Protein AF-A0AAI8VSQ0-F1 (afdb_monomer_lite)

Secondary structure (DSSP, 8-state):
-------------------------------------------------PPP--PPPHHHHHHHHHHHHHHHHHHHHHHHHHHHHHHHHHHHHHHHHHHHHHHHHHHHHHHHHHHHHHHHHHHHHHHHHHHHHHHHHHT---S------S--S--

Organism: NCBI:txid933095

Sequence (155 aa):
MASHKSSASATKTPRKNGKSCKRRRSPSSDKSSHTSRSQKSSSSKKQRIEPAPETPKPESQEIDKLGREIEDLRKILDASKQQAADAQARFEEVLQKKLDKFEEKIDHLQGKMDRLDTDIQYLGQEYRRLVENAQYHEGLEYPGGIDYRGTLSDY

Radius of gyration: 53.66 Å; chains: 1; bounding box: 133×55×146 Å

Foldseek 3Di:
DDDDDDDDDDDDDDDDDDDDDDDDDDDDDDDDDDDDDDDDDDDDPPPPPPPDPPPPDPVVVVVVVVVVVVVVVVVVVVVVVVVVVVVVVVVVVVVVVVVVVVVVVVVVVVVVVVVVVVVVVVVVVVVVVVVVVVVVVVVCPDPDPPPPPDDPPDD

Structure (mmCIF, N/CA/C/O backbone):
data_AF-A0AAI8VSQ0-F1
#
_entry.id   AF-A0AAI8VSQ0-F1
#
loop_
_atom_site.group_PDB
_atom_site.id
_atom_site.type_symbol
_atom_site.label_atom_id
_atom_site.label_alt_id
_atom_site.label_comp_id
_atom_site.label_asym_id
_atom_site.label_entity_id
_atom_site.label_seq_id
_atom_site.pdbx_PDB_ins_code
_atom_site.Cartn_x
_atom_site.Cartn_y
_atom_site.Cartn_z
_atom_site.occupancy
_atom_site.B_iso_or_equiv
_atom_site.auth_seq_id
_atom_site.auth_comp_id
_atom_site.auth_asym_id
_atom_site.auth_atom_id
_atom_site.pdbx_PDB_model_num
ATOM 1 N N . MET A 1 1 ? -25.548 -33.150 -19.370 1.00 45.34 1 MET A N 1
ATOM 2 C CA . MET A 1 1 ? -24.450 -32.551 -18.579 1.00 45.34 1 MET A CA 1
ATOM 3 C C . MET A 1 1 ? -24.111 -31.222 -19.249 1.00 45.34 1 MET A C 1
ATOM 5 O O . MET A 1 1 ? -23.561 -31.273 -20.329 1.00 45.34 1 MET A O 1
ATOM 9 N N . ALA A 1 2 ? -24.500 -30.020 -18.841 1.00 48.56 2 ALA A N 1
ATOM 10 C CA . ALA A 1 2 ? -25.305 -29.497 -17.751 1.00 48.56 2 ALA A CA 1
ATOM 11 C C . ALA A 1 2 ? -26.143 -28.329 -18.327 1.00 48.56 2 ALA A C 1
ATOM 13 O O . ALA A 1 2 ? -25.700 -27.628 -19.234 1.00 48.56 2 ALA A O 1
ATOM 14 N N . SER A 1 3 ? -27.365 -28.163 -17.827 1.00 45.47 3 SER A N 1
ATOM 15 C CA . SER A 1 3 ? -28.214 -26.988 -18.051 1.00 45.47 3 SER A CA 1
ATOM 16 C C . SER A 1 3 ? -27.967 -25.937 -16.964 1.00 45.47 3 SER A C 1
ATOM 18 O O . SER A 1 3 ? -27.401 -26.266 -15.925 1.00 45.47 3 SER A O 1
ATOM 20 N N . HIS A 1 4 ? -28.534 -24.742 -17.185 1.00 45.91 4 HIS A N 1
ATOM 21 C CA . HIS A 1 4 ? -28.728 -23.606 -16.263 1.00 45.91 4 HIS A CA 1
ATOM 22 C C . HIS A 1 4 ? -27.659 -22.516 -16.344 1.00 45.91 4 HIS A C 1
ATOM 24 O O . HIS A 1 4 ? -26.478 -22.806 -16.407 1.00 45.91 4 HIS A O 1
ATOM 30 N N . LYS A 1 5 ? -27.975 -21.229 -16.231 1.00 47.19 5 LYS A N 1
ATOM 31 C CA . LYS A 1 5 ? -29.150 -20.378 -16.495 1.00 47.19 5 LYS A CA 1
ATOM 32 C C . LYS A 1 5 ? -28.617 -18.971 -16.194 1.00 47.19 5 LYS A C 1
ATOM 34 O O . LYS A 1 5 ? -27.776 -18.783 -15.322 1.00 47.19 5 LYS A O 1
ATOM 39 N N . SER A 1 6 ? -29.129 -18.010 -16.930 1.00 46.16 6 SER A N 1
ATOM 40 C CA . SER A 1 6 ? -28.966 -16.572 -16.771 1.00 46.16 6 SER A CA 1
ATOM 41 C C . SER A 1 6 ? -29.431 -16.045 -15.400 1.00 46.16 6 SER A C 1
ATOM 43 O O . SER A 1 6 ? -30.451 -16.493 -14.881 1.00 46.16 6 SER A O 1
ATOM 45 N N . SER A 1 7 ? -28.743 -15.026 -14.870 1.00 46.66 7 SER A N 1
ATOM 46 C CA . SER A 1 7 ? -29.275 -14.065 -13.881 1.00 46.66 7 SER A CA 1
ATOM 47 C C . SER A 1 7 ? -28.376 -12.815 -13.865 1.00 46.66 7 SER A C 1
ATOM 49 O O . SER A 1 7 ? -27.208 -12.906 -13.511 1.00 46.66 7 SER A O 1
ATOM 51 N N . ALA A 1 8 ? -28.788 -11.713 -14.494 1.00 46.97 8 ALA A N 1
ATOM 52 C CA . ALA A 1 8 ? -29.630 -10.643 -13.936 1.00 46.97 8 ALA A CA 1
ATOM 53 C C . ALA A 1 8 ? -28.833 -9.651 -13.061 1.00 46.97 8 ALA A C 1
ATOM 55 O O . ALA A 1 8 ? -28.608 -9.875 -11.875 1.00 46.97 8 ALA A O 1
ATOM 56 N N . SER A 1 9 ? -28.441 -8.527 -13.671 1.00 45.44 9 SER A N 1
ATOM 57 C CA . SER A 1 9 ? -27.980 -7.325 -12.980 1.00 45.44 9 SER A CA 1
ATOM 58 C C . SER A 1 9 ? -29.185 -6.607 -12.361 1.00 45.44 9 SER A C 1
ATOM 60 O O . SER A 1 9 ? -30.120 -6.207 -13.051 1.00 45.44 9 SER A O 1
ATOM 62 N N . ALA A 1 10 ? -29.184 -6.465 -11.036 1.00 47.53 10 ALA A N 1
ATOM 63 C CA . ALA A 1 10 ? -30.216 -5.740 -10.308 1.00 47.53 10 ALA A CA 1
ATOM 64 C C . ALA A 1 10 ? -29.695 -4.356 -9.900 1.00 47.53 10 ALA A C 1
ATOM 66 O O . ALA A 1 10 ? -28.837 -4.206 -9.032 1.00 47.53 10 ALA A O 1
ATOM 67 N N . THR A 1 11 ? -30.255 -3.342 -10.550 1.00 46.59 11 THR A N 1
ATOM 68 C CA . THR A 1 11 ? -30.198 -1.922 -10.201 1.00 46.59 11 THR A CA 1
ATOM 69 C C . THR A 1 11 ? -30.728 -1.677 -8.785 1.00 46.59 11 THR A C 1
ATOM 71 O O . THR A 1 11 ? -31.841 -2.090 -8.460 1.00 46.59 11 THR A O 1
ATOM 74 N N . LYS A 1 12 ? -29.971 -0.961 -7.946 1.00 50.75 12 LYS A N 1
ATOM 75 C CA . LYS A 1 12 ? -30.371 -0.607 -6.576 1.00 50.75 12 LYS A CA 1
ATOM 76 C C . LYS A 1 12 ? -30.849 0.850 -6.530 1.00 50.75 12 LYS A C 1
ATOM 78 O O . LYS A 1 12 ? -30.048 1.776 -6.564 1.00 50.75 12 LYS A O 1
ATOM 83 N N . THR A 1 13 ? -32.164 1.050 -6.462 1.00 56.47 13 THR A N 1
ATOM 84 C CA . THR A 1 13 ? -32.817 2.346 -6.186 1.00 56.47 13 THR A CA 1
ATOM 85 C C . THR A 1 13 ? -32.928 2.615 -4.675 1.00 56.47 13 THR A C 1
ATOM 87 O O . THR A 1 13 ? -33.028 1.657 -3.903 1.00 56.47 13 THR A O 1
ATOM 90 N N . PRO A 1 14 ? -32.983 3.884 -4.220 1.00 50.53 14 PRO A N 1
ATOM 91 C CA . PRO A 1 14 ? -33.026 4.229 -2.801 1.00 50.53 14 PRO A CA 1
ATOM 92 C C . PRO A 1 14 ? -34.465 4.268 -2.262 1.00 50.53 14 PRO A C 1
ATOM 94 O O . PRO A 1 14 ? -35.385 4.722 -2.942 1.00 50.53 14 PRO A O 1
ATOM 97 N N . ARG A 1 15 ? -34.667 3.869 -1.000 1.00 46.84 15 ARG A N 1
ATOM 98 C CA . ARG A 1 15 ? -35.938 4.061 -0.283 1.00 46.84 15 ARG A CA 1
ATOM 99 C C . ARG A 1 15 ? -35.710 4.804 1.035 1.00 46.84 15 ARG A C 1
ATOM 101 O O . ARG A 1 15 ? -35.149 4.264 1.980 1.00 46.84 15 ARG A O 1
ATOM 108 N N . LYS A 1 16 ? -36.173 6.058 1.066 1.00 50.38 16 LYS A N 1
ATOM 109 C CA . LYS A 1 16 ? -36.511 6.828 2.274 1.00 50.38 16 LYS A CA 1
ATOM 110 C C . LYS A 1 16 ? -37.844 6.317 2.836 1.00 50.38 16 LYS A C 1
ATOM 112 O O . LYS A 1 16 ? -38.684 5.901 2.042 1.00 50.38 16 LYS A O 1
ATOM 117 N N . ASN A 1 17 ? -38.010 6.383 4.162 1.00 43.19 17 ASN A N 1
ATOM 118 C CA . ASN A 1 17 ? -39.241 6.574 4.967 1.00 43.19 17 ASN A CA 1
ATOM 119 C C . ASN A 1 17 ? -38.963 6.023 6.385 1.00 43.19 17 ASN A C 1
ATOM 121 O O . ASN A 1 17 ? -38.321 4.994 6.509 1.00 43.19 17 ASN A O 1
ATOM 125 N N . GLY A 1 18 ? -39.376 6.610 7.504 1.00 39.19 18 GLY A N 1
ATOM 126 C CA . GLY A 1 18 ? -40.256 7.740 7.753 1.00 39.19 18 GLY A CA 1
ATOM 127 C C . GLY A 1 18 ? -40.206 8.097 9.246 1.00 39.19 18 GLY A C 1
ATOM 128 O O . GLY A 1 18 ? -39.873 7.276 10.097 1.00 39.19 18 GLY A O 1
ATOM 129 N N . LYS A 1 19 ? -40.496 9.365 9.534 1.00 47.34 19 LYS A N 1
ATOM 130 C CA . LYS A 1 19 ? -40.550 9.983 10.864 1.00 47.34 19 LYS A CA 1
ATOM 131 C C . LYS A 1 19 ? -41.732 9.426 11.667 1.00 47.34 19 LYS A C 1
ATOM 133 O O . LYS A 1 19 ? -42.826 9.324 11.120 1.00 47.34 19 LYS A O 1
ATOM 138 N N . SER A 1 20 ? -41.556 9.192 12.968 1.00 42.66 20 SER A N 1
ATOM 139 C CA . SER A 1 20 ? -42.676 9.022 13.904 1.00 42.66 20 SER A CA 1
ATOM 140 C C . SER A 1 20 ? -42.569 10.045 15.034 1.00 42.66 20 SER A C 1
ATOM 142 O O . SER A 1 20 ? -41.778 9.903 15.961 1.00 42.66 20 SER A O 1
ATOM 144 N N . CYS A 1 21 ? -43.362 11.110 14.908 1.00 44.56 21 CYS A N 1
ATOM 145 C CA . CYS A 1 21 ? -43.658 12.077 15.960 1.00 44.56 21 CYS A CA 1
ATOM 146 C C . CYS A 1 21 ? -44.918 11.633 16.712 1.00 44.56 21 CYS A C 1
ATOM 148 O O . CYS A 1 21 ? -45.936 11.402 16.067 1.00 44.56 21 CYS A O 1
ATOM 150 N N . LYS A 1 22 ? -44.893 11.630 18.049 1.00 46.44 22 LYS A N 1
ATOM 151 C CA . LYS A 1 22 ? -46.051 11.722 18.970 1.00 46.44 22 LYS A CA 1
ATOM 152 C C . LYS A 1 22 ? -45.489 11.975 20.380 1.00 46.44 22 LYS A C 1
ATOM 154 O O . LYS A 1 22 ? -44.505 11.352 20.734 1.00 46.44 22 LYS A O 1
ATOM 159 N N . ARG A 1 23 ? -46.048 12.778 21.281 1.00 42.53 23 ARG A N 1
ATOM 160 C CA . ARG A 1 23 ? -46.952 13.938 21.256 1.00 42.53 23 ARG A CA 1
ATOM 161 C C . ARG A 1 23 ? -46.933 14.434 22.717 1.00 42.53 23 ARG A C 1
ATOM 163 O O . ARG A 1 23 ? -47.188 13.639 23.613 1.00 42.53 23 ARG A O 1
ATOM 170 N N . ARG A 1 24 ? -46.628 15.713 22.964 1.00 48.44 24 ARG A N 1
ATOM 171 C CA . ARG A 1 24 ? -46.849 16.377 24.267 1.00 48.44 24 ARG A CA 1
ATOM 172 C C . ARG A 1 24 ? -48.337 16.347 24.635 1.00 48.44 24 ARG A C 1
ATOM 174 O O . ARG A 1 24 ? -49.157 16.517 23.731 1.00 48.44 24 ARG A O 1
ATOM 181 N N . ARG A 1 25 ? -48.648 16.278 25.938 1.00 43.38 25 ARG A N 1
ATOM 182 C CA . ARG A 1 25 ? -49.748 17.013 26.605 1.00 43.38 25 ARG A CA 1
ATOM 183 C C . ARG A 1 25 ? -49.706 16.815 28.129 1.00 43.38 25 ARG A C 1
ATOM 185 O O . ARG A 1 25 ? -49.936 15.713 28.608 1.00 43.38 25 ARG A O 1
ATOM 192 N N . SER A 1 26 ? -49.460 17.904 28.852 1.00 46.41 26 SER A N 1
ATOM 193 C CA . SER A 1 26 ? -49.958 18.136 30.219 1.00 46.41 26 SER A CA 1
ATOM 194 C C . SER A 1 26 ? -51.365 18.745 30.121 1.00 46.41 26 SER A C 1
ATOM 196 O O . SER A 1 26 ? -51.656 19.391 29.107 1.00 46.41 26 SER A O 1
ATOM 198 N N . PRO A 1 27 ? -52.243 18.536 31.114 1.00 54.47 27 PRO A N 1
ATOM 199 C CA . PRO A 1 27 ? -52.843 19.689 31.816 1.00 54.47 27 PRO A CA 1
ATOM 200 C C . PRO A 1 27 ? -53.095 19.388 33.319 1.00 54.47 27 PRO A C 1
ATOM 202 O O . PRO A 1 27 ? -53.331 18.248 33.698 1.00 54.47 27 PRO A O 1
ATOM 205 N N . SER A 1 28 ? -52.727 20.293 34.228 1.00 40.38 28 SER A N 1
ATOM 206 C CA . SER A 1 28 ? -53.509 21.401 34.818 1.00 40.38 28 SER A CA 1
ATOM 207 C C . SER A 1 28 ? -54.329 21.008 36.055 1.00 40.38 28 SER A C 1
ATOM 209 O O . SER A 1 28 ? -55.094 20.053 36.064 1.00 40.38 28 SER A O 1
ATOM 211 N N . SER A 1 29 ? -54.122 21.800 37.101 1.00 50.12 29 SER A N 1
ATOM 212 C CA . SER A 1 29 ? -54.827 21.847 38.379 1.00 50.12 29 SER A CA 1
ATOM 213 C C . SER A 1 29 ? -56.292 22.255 38.239 1.00 50.12 29 SER A C 1
ATOM 215 O O . SER A 1 29 ? -56.553 23.189 37.491 1.00 50.12 29 SER A O 1
ATOM 217 N N . ASP A 1 30 ? -57.173 21.693 39.073 1.00 44.12 30 ASP A N 1
ATOM 218 C CA . ASP A 1 30 ? -58.382 22.378 39.541 1.00 44.12 30 ASP A CA 1
ATOM 219 C C . ASP A 1 30 ? -58.754 21.950 40.968 1.00 44.12 30 ASP A C 1
ATOM 221 O O . ASP A 1 30 ? -58.673 20.782 41.351 1.00 44.12 30 ASP A O 1
ATOM 225 N N . LYS A 1 31 ? -59.114 22.957 41.768 1.00 48.97 31 LYS A N 1
ATOM 226 C CA . LYS A 1 31 ? -59.588 22.870 43.153 1.00 48.97 31 LYS A CA 1
ATOM 227 C C . LYS A 1 31 ? -61.101 22.632 43.153 1.00 48.97 31 LYS A C 1
ATOM 229 O O . LYS A 1 31 ? -61.808 23.253 42.369 1.00 48.97 31 LYS A O 1
ATOM 234 N N . SER A 1 32 ? -61.613 21.853 44.105 1.00 44.25 32 SER A N 1
ATOM 235 C CA . SER A 1 32 ? -63.018 21.933 44.522 1.00 44.25 32 SER A CA 1
ATOM 236 C C . SER A 1 32 ? -63.162 21.613 46.012 1.00 44.25 32 SER A C 1
ATOM 238 O O . SER A 1 32 ? -62.399 20.836 46.581 1.00 44.25 32 SER A O 1
ATOM 240 N N . SER A 1 33 ? -64.105 22.306 46.635 1.00 47.53 33 SER A N 1
ATOM 241 C CA . SER A 1 33 ? -64.269 22.587 48.061 1.00 47.53 33 SER A CA 1
ATOM 242 C C . SER A 1 33 ? -65.513 21.924 48.668 1.00 47.53 33 SER A C 1
ATOM 244 O O . SER A 1 33 ? -66.496 21.735 47.960 1.00 47.53 33 SER A O 1
ATOM 246 N N . HIS A 1 34 ? -65.500 21.768 50.004 1.00 41.78 34 HIS A N 1
ATOM 247 C CA . HIS A 1 34 ? -66.627 21.481 50.923 1.00 41.78 34 HIS A CA 1
ATOM 248 C C . HIS A 1 34 ? -67.214 20.049 50.848 1.00 41.78 34 HIS A C 1
ATOM 250 O O . HIS A 1 34 ? -67.456 19.514 49.781 1.00 41.78 34 HIS A O 1
ATOM 256 N N . THR A 1 35 ? -67.456 19.321 51.944 1.00 43.19 35 THR A N 1
ATOM 257 C CA . THR A 1 35 ? -68.287 19.658 53.113 1.00 43.19 35 THR A CA 1
ATOM 258 C C . THR A 1 35 ? -67.978 18.745 54.316 1.00 43.19 35 THR A C 1
ATOM 260 O O . THR A 1 35 ? -67.473 17.633 54.192 1.00 43.19 35 THR A O 1
ATOM 263 N N . SER A 1 36 ? -68.292 19.255 55.502 1.00 50.44 36 SER A N 1
ATOM 264 C CA . SER A 1 36 ? -68.110 18.678 56.833 1.00 50.44 36 SER A CA 1
ATOM 265 C C . SER A 1 36 ? -69.037 17.486 57.114 1.00 50.44 36 SER A C 1
ATOM 267 O O . SER A 1 36 ? -70.239 17.586 56.877 1.00 50.44 36 SER A O 1
ATOM 269 N N . ARG A 1 37 ? -68.547 16.439 57.797 1.00 43.44 37 ARG A N 1
ATOM 270 C CA . ARG A 1 37 ? -69.395 15.666 58.723 1.00 43.44 37 ARG A CA 1
ATOM 271 C C . ARG A 1 37 ? -68.591 15.024 59.853 1.00 43.44 37 ARG A C 1
ATOM 273 O O . ARG A 1 37 ? -67.766 14.143 59.653 1.00 43.44 37 ARG A O 1
ATOM 280 N N . SER A 1 38 ? -68.891 15.511 61.051 1.00 46.34 38 SER A N 1
ATOM 28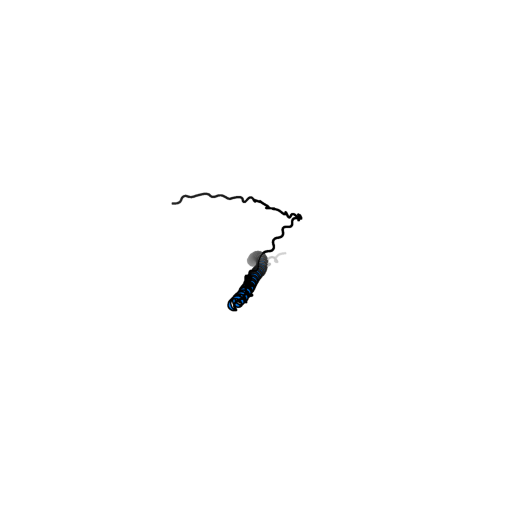1 C CA . SER A 1 38 ? -68.568 14.937 62.354 1.00 46.34 38 SER A CA 1
ATOM 282 C C . SER A 1 38 ? -69.012 13.478 62.450 1.00 46.34 38 SER A C 1
ATOM 284 O O . SER A 1 38 ? -70.187 13.209 62.208 1.00 46.34 38 SER A O 1
ATOM 286 N N . GLN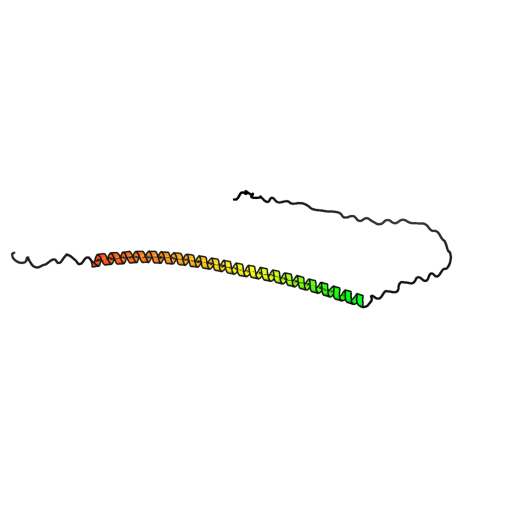 A 1 39 ? -68.113 12.589 62.888 1.00 47.50 39 GLN A N 1
ATOM 287 C CA . GLN A 1 39 ? -68.425 11.529 63.851 1.00 47.50 39 GLN A CA 1
ATOM 288 C C . GLN A 1 39 ? -67.209 11.262 64.751 1.00 47.50 39 GLN A C 1
ATOM 290 O O . GLN A 1 39 ? -66.166 10.788 64.311 1.00 47.50 39 GLN A O 1
ATOM 295 N N . LYS A 1 40 ? -67.364 11.574 66.043 1.00 44.78 40 LYS A N 1
ATOM 296 C CA . LYS A 1 40 ? -66.603 10.945 67.127 1.00 44.78 40 LYS A CA 1
ATOM 297 C C . LYS A 1 40 ? -67.106 9.510 67.274 1.00 44.78 40 LYS A C 1
ATOM 299 O O . LYS A 1 40 ? -68.303 9.327 67.474 1.00 44.78 40 LYS A O 1
ATOM 304 N N . SER A 1 41 ? -66.212 8.529 67.297 1.00 45.69 41 SER A N 1
ATOM 305 C CA . SER A 1 41 ? -66.398 7.332 68.126 1.00 45.69 41 SER A CA 1
ATOM 306 C C . SER A 1 41 ? -65.098 6.538 68.293 1.00 45.69 41 SER A C 1
ATOM 308 O O . SER A 1 41 ? -64.379 6.243 67.347 1.00 45.69 41 SER A O 1
ATOM 310 N N . SER A 1 42 ? -64.826 6.240 69.565 1.00 41.28 42 SER A N 1
ATOM 311 C CA . SER A 1 42 ? -64.139 5.056 70.092 1.00 41.28 42 SER A CA 1
ATOM 312 C C . SER A 1 42 ? -62.769 4.659 69.528 1.00 41.28 42 SER A C 1
ATOM 314 O O . SER A 1 42 ? -62.643 3.888 68.585 1.00 41.28 42 SER A O 1
ATOM 316 N N . SER A 1 43 ? -61.732 5.053 70.274 1.00 52.38 43 SER A N 1
ATOM 317 C CA . SER A 1 43 ? -60.940 4.106 71.076 1.00 52.38 43 SER A CA 1
ATOM 318 C C . SER A 1 43 ? -60.857 2.673 70.529 1.00 52.38 43 SER A C 1
ATOM 320 O O . SER A 1 43 ? -61.639 1.799 70.901 1.00 52.38 43 SER A O 1
ATOM 322 N N . SER A 1 44 ? -59.822 2.410 69.742 1.00 46.66 44 SER A N 1
ATOM 323 C CA . SER A 1 44 ? -59.106 1.135 69.760 1.00 46.66 44 SER A CA 1
ATOM 324 C C . SER A 1 44 ? -57.685 1.407 69.292 1.00 46.66 44 SER A C 1
ATOM 326 O O . SER A 1 44 ? -57.455 1.738 68.130 1.00 46.66 44 SER A O 1
ATOM 328 N N . LYS A 1 45 ? -56.728 1.315 70.222 1.00 48.00 45 LYS A N 1
ATOM 329 C CA . LYS A 1 45 ? -55.292 1.272 69.929 1.00 48.00 45 LYS A CA 1
ATOM 330 C C . LYS A 1 45 ? -55.023 0.043 69.056 1.00 48.00 45 LYS A C 1
ATOM 332 O O . LYS A 1 45 ? -54.664 -1.015 69.557 1.00 48.00 45 LYS A O 1
ATOM 337 N N . LYS A 1 46 ? -55.189 0.176 67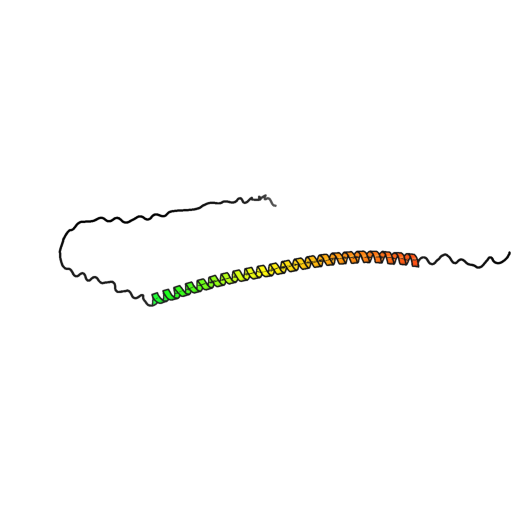.741 1.00 52.72 46 LYS A N 1
ATOM 338 C CA . LYS A 1 46 ? -54.483 -0.674 66.786 1.00 52.72 46 LYS A CA 1
ATOM 339 C C . LYS A 1 46 ? -53.048 -0.172 66.809 1.00 52.72 46 LYS A C 1
ATOM 341 O O . LYS A 1 46 ? -52.777 0.928 66.333 1.00 52.72 46 LYS A O 1
ATOM 346 N N . GLN A 1 47 ? -52.163 -0.927 67.456 1.00 54.59 47 GLN A N 1
ATOM 347 C CA . GLN A 1 47 ? -50.723 -0.743 67.324 1.00 54.59 47 GLN A CA 1
ATOM 348 C C . GLN A 1 47 ? -50.406 -0.755 65.828 1.00 54.59 47 GLN A C 1
ATOM 350 O O . GLN A 1 47 ? -50.412 -1.799 65.180 1.00 54.59 47 GLN A O 1
ATOM 355 N N . ARG A 1 48 ? -50.207 0.437 65.265 1.00 49.59 48 ARG A N 1
ATOM 356 C CA . ARG A 1 48 ? -49.548 0.616 63.983 1.00 49.59 48 ARG A CA 1
ATOM 357 C C . ARG A 1 48 ? -48.116 0.166 64.226 1.00 49.59 48 ARG A C 1
ATOM 359 O O . ARG A 1 48 ? -47.324 0.901 64.805 1.00 49.59 48 ARG A O 1
ATOM 366 N N . ILE A 1 49 ? -47.837 -1.084 63.885 1.00 58.53 49 ILE A N 1
ATOM 367 C CA . ILE A 1 49 ? -46.471 -1.556 63.716 1.00 58.53 49 ILE A CA 1
ATOM 368 C C . ILE A 1 49 ? -45.973 -0.782 62.496 1.00 58.53 49 ILE A C 1
ATOM 370 O O . ILE A 1 49 ? -46.332 -1.099 61.364 1.00 58.53 49 ILE A O 1
ATOM 374 N N . GLU A 1 50 ? -45.266 0.320 62.736 1.00 54.53 50 GLU A N 1
ATOM 375 C CA . GLU A 1 50 ? -44.360 0.885 61.738 1.00 54.53 50 GLU A CA 1
ATOM 376 C C . GLU A 1 50 ? -43.472 -0.285 61.281 1.00 54.53 50 GLU A C 1
ATOM 378 O O . GLU A 1 50 ? -42.853 -0.913 62.149 1.00 54.53 50 GLU A O 1
ATOM 383 N N . PRO A 1 51 ? -43.451 -0.670 59.989 1.00 58.03 51 PRO A N 1
ATOM 384 C CA . PRO A 1 51 ? -42.493 -1.667 59.546 1.00 58.03 51 PRO A CA 1
ATOM 385 C C . PRO A 1 51 ? -41.111 -1.100 59.860 1.00 58.03 51 PRO A C 1
ATOM 387 O O . PRO A 1 51 ? -40.765 -0.001 59.423 1.00 58.03 51 PRO A O 1
ATOM 390 N N . ALA A 1 52 ? -40.375 -1.813 60.713 1.00 53.28 52 ALA A N 1
ATOM 391 C CA . ALA A 1 52 ? -39.012 -1.464 61.071 1.00 53.28 52 ALA A CA 1
ATOM 392 C C . ALA A 1 52 ? -38.216 -1.193 59.784 1.00 53.28 52 ALA A C 1
ATOM 394 O O . ALA A 1 52 ? -38.454 -1.886 58.791 1.00 53.28 52 ALA A O 1
ATOM 395 N N . PRO A 1 53 ? -37.299 -0.207 59.763 1.00 59.09 53 PRO A N 1
ATOM 396 C CA . PRO A 1 53 ? -36.443 -0.006 58.606 1.00 59.09 53 PRO A CA 1
ATOM 397 C C . PRO A 1 53 ? -35.668 -1.306 58.399 1.00 59.09 53 PRO A C 1
ATOM 399 O O . PRO A 1 53 ? -34.802 -1.643 59.205 1.00 59.09 53 PRO A O 1
ATOM 402 N N . GLU A 1 54 ? -36.043 -2.073 57.377 1.00 59.31 54 GLU A N 1
ATOM 403 C CA . GLU A 1 54 ? -35.331 -3.281 56.990 1.00 59.31 54 GLU A CA 1
ATOM 404 C C . GLU A 1 54 ? -33.932 -2.831 56.588 1.00 59.31 54 GLU A C 1
ATOM 406 O O . GLU A 1 54 ? -33.705 -2.298 55.501 1.00 59.31 54 GLU A O 1
ATOM 411 N N . THR A 1 55 ? -32.989 -2.953 57.518 1.00 64.12 55 THR A N 1
ATOM 412 C CA . THR A 1 55 ? -31.581 -2.787 57.214 1.00 64.12 55 THR A CA 1
ATOM 413 C C . THR A 1 55 ? -31.265 -3.825 56.140 1.00 64.12 55 THR A C 1
ATOM 415 O O . THR A 1 55 ? -31.520 -5.016 56.353 1.00 64.12 55 THR A O 1
ATOM 418 N N . PRO A 1 56 ? -30.789 -3.411 54.950 1.00 62.16 56 PRO A N 1
ATOM 419 C CA . PRO A 1 56 ? -30.513 -4.362 53.890 1.00 62.16 56 PRO A CA 1
ATOM 420 C C . PRO A 1 56 ? -29.495 -5.364 54.424 1.00 62.16 56 PRO A C 1
ATOM 422 O O . PRO A 1 56 ? -28.447 -4.972 54.948 1.00 62.16 56 PRO A O 1
ATOM 425 N N . LYS A 1 57 ? -29.844 -6.654 54.339 1.00 73.06 57 LYS A N 1
ATOM 426 C CA . LYS A 1 57 ? -28.976 -7.759 54.757 1.00 73.06 57 LYS A CA 1
ATOM 427 C C . LYS A 1 57 ? -27.585 -7.562 54.135 1.00 73.06 57 LYS A C 1
ATOM 429 O O . LYS A 1 57 ? -27.513 -7.118 52.988 1.00 73.06 57 LYS A O 1
ATOM 434 N N . PRO A 1 58 ? -26.494 -7.890 54.846 1.00 75.19 58 PRO A N 1
ATOM 435 C CA . PRO A 1 58 ? -25.128 -7.635 54.377 1.00 75.19 58 PRO A CA 1
ATOM 436 C C . PRO A 1 58 ? -24.854 -8.214 52.977 1.00 75.19 58 PRO A C 1
ATOM 438 O O . PRO A 1 58 ? -24.201 -7.566 52.166 1.00 75.19 58 PRO A O 1
ATOM 441 N N . GLU A 1 59 ? -25.467 -9.353 52.647 1.00 80.19 59 GLU A N 1
ATOM 442 C CA . GLU A 1 59 ? -25.430 -9.978 51.317 1.00 80.19 59 GLU A CA 1
ATOM 443 C C . GLU A 1 59 ? -25.961 -9.062 50.196 1.00 80.19 59 GLU A C 1
ATOM 445 O O . GLU A 1 59 ? -25.400 -9.021 49.105 1.00 80.19 59 GLU A O 1
ATOM 450 N N . SER A 1 60 ? -27.005 -8.267 50.459 1.00 83.88 60 SER A N 1
ATOM 451 C CA . SER A 1 60 ? -27.565 -7.321 49.482 1.00 83.88 60 SER A CA 1
ATOM 452 C C . SER A 1 60 ? -26.586 -6.195 49.152 1.00 83.88 60 SER A C 1
ATOM 454 O O . SER A 1 60 ? -26.515 -5.757 48.008 1.00 83.88 60 SER A O 1
ATOM 456 N N . GLN A 1 61 ? -25.814 -5.731 50.137 1.00 87.56 61 GLN A N 1
ATOM 457 C CA . GLN A 1 61 ? -24.820 -4.676 49.922 1.00 87.56 61 GLN A CA 1
ATOM 458 C C . GLN A 1 61 ? -23.623 -5.184 49.115 1.00 87.56 61 GLN A C 1
ATOM 460 O O . GLN A 1 61 ? -23.002 -4.427 48.371 1.00 87.56 61 GLN A O 1
ATOM 465 N N . GLU A 1 62 ? -23.282 -6.459 49.273 1.00 93.06 62 GLU A N 1
ATOM 466 C CA . GLU A 1 62 ? -22.211 -7.104 48.520 1.00 93.06 62 GLU A CA 1
ATOM 467 C C . GLU A 1 62 ? -22.615 -7.338 47.061 1.00 93.06 62 GLU A C 1
ATOM 469 O O . GLU A 1 62 ? -21.838 -7.032 46.158 1.00 93.06 62 GLU A O 1
ATOM 474 N N . ILE A 1 63 ? -23.870 -7.731 46.818 1.00 94.31 63 ILE A N 1
ATOM 475 C CA . ILE A 1 63 ? -24.455 -7.796 45.470 1.00 94.31 63 ILE A CA 1
ATOM 476 C C . ILE A 1 63 ? -24.392 -6.428 44.773 1.00 94.31 63 ILE A C 1
ATOM 478 O O . ILE A 1 63 ? -23.988 -6.353 43.613 1.00 94.31 63 ILE A O 1
ATOM 482 N N . ASP A 1 64 ? -24.717 -5.337 45.473 1.00 94.50 64 ASP A N 1
ATOM 483 C CA . ASP A 1 64 ? -24.652 -3.986 44.900 1.00 94.50 64 ASP A CA 1
ATOM 484 C C . ASP A 1 64 ? -23.219 -3.546 44.566 1.00 94.50 64 ASP A C 1
ATOM 486 O O . ASP A 1 64 ? -22.998 -2.845 43.575 1.00 94.50 64 ASP A O 1
ATOM 490 N N . LYS A 1 65 ? -22.233 -3.933 45.386 1.00 95.69 65 LYS A N 1
ATOM 491 C CA . LYS A 1 65 ? -20.811 -3.651 45.127 1.00 95.69 65 LYS A CA 1
ATOM 492 C C . LYS A 1 65 ? -20.320 -4.410 43.901 1.00 95.69 65 LYS A C 1
ATOM 494 O O . LYS A 1 65 ? -19.787 -3.790 42.984 1.00 95.69 65 LYS A O 1
ATOM 499 N N . LEU A 1 66 ? -20.573 -5.717 43.858 1.00 96.31 66 LEU A N 1
ATOM 500 C CA . LEU A 1 66 ? -20.226 -6.569 42.722 1.00 96.31 66 LEU A CA 1
ATOM 501 C C . LEU A 1 66 ? -20.928 -6.103 41.440 1.00 96.31 66 LEU A C 1
ATOM 503 O O . LEU A 1 66 ? -20.322 -6.094 40.374 1.00 96.31 66 LEU A O 1
ATOM 507 N N . GLY A 1 67 ? -22.180 -5.647 41.533 1.00 97.31 67 GLY A N 1
ATOM 508 C CA . GLY A 1 67 ? -22.913 -5.084 40.400 1.00 97.31 67 GLY A CA 1
ATOM 509 C C . GLY A 1 67 ? -22.237 -3.847 39.801 1.00 97.31 67 GLY A C 1
ATOM 510 O O . GLY A 1 67 ? -22.155 -3.728 38.579 1.00 97.31 67 GLY A O 1
ATOM 511 N N . ARG A 1 68 ? -21.701 -2.952 40.642 1.00 97.06 68 ARG A N 1
ATOM 512 C CA . ARG A 1 68 ? -20.930 -1.783 40.177 1.00 97.06 68 ARG A CA 1
ATOM 513 C C . ARG A 1 68 ? -19.601 -2.193 39.557 1.00 97.06 68 ARG A C 1
ATOM 515 O O . ARG A 1 68 ? -19.256 -1.683 38.499 1.00 97.06 68 ARG A O 1
ATOM 522 N N . GLU A 1 69 ? -18.897 -3.136 40.174 1.00 98.12 69 GLU A N 1
ATOM 523 C CA . GLU A 1 69 ? -17.620 -3.630 39.655 1.00 98.12 69 GLU A CA 1
ATOM 524 C C . GLU A 1 69 ? -17.791 -4.309 38.290 1.00 98.12 69 GLU A C 1
ATOM 526 O O . GLU A 1 69 ? -17.034 -4.032 37.364 1.00 98.12 69 GLU A O 1
ATOM 531 N N . ILE A 1 70 ? -18.843 -5.114 38.109 1.00 98.00 70 ILE A N 1
ATOM 532 C CA . ILE A 1 70 ? -19.194 -5.703 36.809 1.00 98.00 70 ILE A CA 1
ATOM 533 C C . ILE A 1 70 ? -19.455 -4.614 35.765 1.00 98.00 70 ILE A C 1
ATOM 535 O O . ILE A 1 70 ? -19.012 -4.739 34.623 1.00 98.00 70 ILE A O 1
ATOM 539 N N . GLU A 1 71 ? -20.177 -3.556 36.130 1.00 98.00 71 GLU A N 1
ATOM 540 C CA . GLU A 1 71 ? -20.477 -2.454 35.217 1.00 98.00 71 GLU A CA 1
ATOM 541 C C . GLU A 1 71 ? -19.215 -1.670 34.828 1.00 98.00 71 GLU A C 1
ATOM 543 O O . GLU A 1 71 ? -19.014 -1.348 33.657 1.00 98.00 71 GLU A O 1
ATOM 548 N N . ASP A 1 72 ? -18.319 -1.414 35.777 1.00 98.19 72 ASP A N 1
ATOM 549 C CA . ASP A 1 72 ? -17.061 -0.721 35.505 1.00 98.19 72 ASP A CA 1
ATOM 550 C C . ASP A 1 72 ? -16.101 -1.586 34.676 1.00 98.19 72 ASP A C 1
ATOM 552 O O . ASP A 1 72 ? -15.506 -1.096 33.713 1.00 98.19 72 ASP A O 1
ATOM 556 N N . LEU A 1 73 ? -16.030 -2.894 34.946 1.00 98.00 73 LEU A N 1
ATOM 557 C CA . LEU A 1 73 ? -15.282 -3.845 34.120 1.00 98.00 73 LEU A CA 1
ATOM 558 C C . LEU A 1 73 ? -15.825 -3.915 32.688 1.00 98.00 73 LEU A C 1
ATOM 560 O O . LEU A 1 73 ? -15.041 -3.987 31.741 1.00 98.00 73 LEU A O 1
ATOM 564 N N . ARG A 1 74 ? -17.149 -3.848 32.496 1.00 98.19 74 ARG A N 1
ATOM 565 C CA . ARG A 1 74 ? -17.760 -3.784 31.157 1.00 98.19 74 ARG A CA 1
ATOM 566 C C . ARG A 1 74 ? -17.354 -2.520 30.410 1.00 98.19 74 ARG A C 1
ATOM 568 O O . ARG A 1 74 ? -16.937 -2.616 29.259 1.00 98.19 74 ARG A O 1
ATOM 575 N N . LYS A 1 75 ? -17.388 -1.357 31.067 1.00 98.38 75 LYS A N 1
ATOM 576 C CA . LYS A 1 75 ? -16.934 -0.094 30.459 1.00 98.38 75 LYS A CA 1
ATOM 577 C C . LYS A 1 75 ? -15.464 -0.154 30.052 1.00 98.38 75 LYS A C 1
ATOM 579 O O . LYS A 1 75 ? -15.122 0.289 28.959 1.00 98.38 75 LYS A O 1
ATOM 584 N N . ILE A 1 76 ? -14.603 -0.713 30.905 1.00 98.25 76 ILE A N 1
ATOM 585 C CA . ILE A 1 76 ? -13.176 -0.890 30.595 1.00 98.25 76 ILE A CA 1
ATOM 586 C C . ILE A 1 76 ? -13.006 -1.826 29.396 1.00 98.25 76 ILE A C 1
ATOM 588 O O . ILE A 1 76 ? -12.223 -1.530 28.493 1.00 98.25 76 ILE A O 1
ATOM 592 N N . LEU A 1 77 ? -13.753 -2.930 29.358 1.00 98.31 77 LEU A N 1
ATOM 593 C CA . LEU A 1 77 ? -13.710 -3.878 28.251 1.00 98.31 77 LEU A CA 1
ATOM 594 C C . LEU A 1 77 ? -14.122 -3.220 26.929 1.00 98.31 77 LEU A C 1
ATOM 596 O O . LEU A 1 77 ? -13.453 -3.417 25.916 1.00 98.31 77 LEU A O 1
ATOM 600 N N . ASP A 1 78 ? -15.191 -2.428 26.928 1.00 98.38 78 ASP A N 1
ATOM 601 C CA . ASP A 1 78 ? -15.667 -1.749 25.722 1.00 98.38 78 ASP A CA 1
ATOM 602 C C . ASP A 1 78 ? -14.703 -0.644 25.271 1.00 98.38 78 ASP A C 1
ATOM 604 O O . ASP A 1 78 ? -14.396 -0.547 24.082 1.00 98.38 78 ASP A O 1
ATOM 608 N N . ALA A 1 79 ? -14.131 0.117 26.208 1.00 98.25 79 ALA A N 1
ATOM 609 C CA . ALA A 1 79 ? -13.082 1.089 25.905 1.00 98.25 79 ALA A CA 1
ATOM 610 C C . ALA A 1 79 ? -11.829 0.417 25.319 1.00 98.25 79 ALA A C 1
ATOM 612 O O . ALA A 1 79 ? -11.264 0.902 24.339 1.00 98.25 79 ALA A O 1
ATOM 613 N N . SER A 1 80 ? -11.418 -0.727 25.874 1.00 98.00 80 SER A N 1
ATOM 614 C CA . SER A 1 80 ? -10.268 -1.491 25.384 1.00 98.00 80 SER A CA 1
ATOM 615 C C . SER A 1 80 ? -10.511 -2.058 23.983 1.00 98.00 80 SER A C 1
ATOM 617 O O . SER A 1 80 ? -9.640 -1.953 23.119 1.00 98.00 80 SER A O 1
ATOM 619 N N . LYS A 1 81 ? -11.711 -2.588 23.711 1.00 98.44 81 LYS A N 1
ATOM 620 C CA . LYS A 1 81 ? -12.104 -3.033 22.364 1.00 98.44 81 LYS A CA 1
ATOM 621 C C . LYS A 1 81 ? -12.090 -1.884 21.363 1.00 98.44 81 LYS A C 1
ATOM 623 O O . LYS A 1 81 ? -11.574 -2.056 20.262 1.00 98.44 81 LYS A O 1
ATOM 628 N N . GLN A 1 82 ? -12.621 -0.723 21.745 1.00 97.94 82 GLN A N 1
ATOM 629 C CA . GLN A 1 82 ? -12.612 0.454 20.882 1.00 97.94 82 GLN A CA 1
ATOM 630 C C . GLN A 1 82 ? -11.180 0.904 20.581 1.00 97.94 82 GLN A C 1
ATOM 632 O O . GLN A 1 82 ? -10.835 1.122 19.425 1.00 97.94 82 GLN A O 1
ATOM 637 N N . GLN A 1 83 ? -10.318 0.962 21.598 1.00 97.94 83 GLN A N 1
ATOM 638 C CA . GLN A 1 83 ? -8.912 1.312 21.418 1.00 97.94 83 GLN A CA 1
ATOM 639 C C . GLN A 1 83 ? -8.187 0.318 20.500 1.00 97.94 83 GLN A C 1
ATOM 641 O O . GLN A 1 83 ? -7.365 0.731 19.681 1.00 97.94 83 GLN A O 1
ATOM 646 N N . ALA A 1 84 ? -8.488 -0.978 20.612 1.00 97.56 84 ALA A N 1
ATOM 647 C CA . ALA A 1 84 ? -7.930 -1.999 19.732 1.00 97.56 84 ALA A CA 1
ATOM 648 C C . ALA A 1 84 ? -8.385 -1.808 18.276 1.00 97.56 84 ALA A C 1
ATOM 650 O O . ALA A 1 84 ? -7.550 -1.859 17.374 1.00 97.56 84 ALA A O 1
ATOM 651 N N . ALA A 1 85 ? -9.670 -1.523 18.050 1.00 98.12 85 ALA A N 1
ATOM 652 C CA . ALA A 1 85 ? -10.206 -1.241 16.719 1.00 98.12 85 ALA A CA 1
ATOM 653 C C . ALA A 1 85 ? -9.585 0.028 16.106 1.00 98.12 85 ALA A C 1
ATOM 655 O O . ALA A 1 85 ? -9.152 0.018 14.955 1.00 98.12 85 ALA A O 1
ATOM 656 N N . ASP A 1 86 ? -9.459 1.101 16.890 1.00 98.06 86 ASP A N 1
ATOM 657 C CA . ASP A 1 86 ? -8.836 2.351 16.443 1.00 98.06 86 ASP A CA 1
ATOM 658 C C . ASP A 1 86 ? -7.347 2.154 16.119 1.00 98.06 86 ASP A C 1
ATOM 660 O O . ASP A 1 86 ? -6.833 2.707 15.144 1.00 98.06 86 ASP A O 1
ATOM 664 N N . ALA A 1 87 ? -6.636 1.361 16.926 1.00 97.56 87 ALA A N 1
ATOM 665 C CA . ALA A 1 87 ? -5.243 1.020 16.666 1.00 97.56 87 ALA A CA 1
ATOM 666 C C . ALA A 1 87 ? -5.100 0.211 15.370 1.00 97.56 87 ALA A C 1
ATOM 668 O O . ALA A 1 87 ? -4.234 0.533 14.557 1.00 97.56 87 ALA A O 1
ATOM 669 N N . GLN A 1 88 ? -5.961 -0.787 15.149 1.00 97.88 88 GLN A N 1
ATOM 670 C CA . GLN A 1 88 ? -5.987 -1.572 13.911 1.00 97.88 88 GLN A CA 1
ATOM 671 C C . GLN A 1 88 ? -6.216 -0.684 12.686 1.00 97.88 88 GLN A C 1
ATOM 673 O O . GLN A 1 88 ? -5.408 -0.719 11.760 1.00 97.88 88 GLN A O 1
ATOM 678 N N . ALA A 1 89 ? -7.226 0.190 12.723 1.00 97.81 89 ALA A N 1
ATOM 679 C CA . ALA A 1 89 ? -7.518 1.108 11.624 1.00 97.81 89 ALA A CA 1
ATOM 680 C C . ALA A 1 89 ? -6.331 2.035 11.303 1.00 97.81 89 ALA A C 1
ATOM 682 O O . ALA A 1 89 ? -5.993 2.248 10.139 1.00 97.81 89 ALA A O 1
ATOM 683 N N . ARG A 1 90 ? -5.641 2.551 12.330 1.00 97.56 90 ARG A N 1
ATOM 684 C CA . ARG A 1 90 ? -4.433 3.374 12.143 1.00 97.56 90 ARG A CA 1
ATOM 685 C C . ARG A 1 90 ? -3.284 2.585 11.524 1.00 97.56 90 ARG A C 1
ATOM 687 O O . ARG A 1 90 ? -2.562 3.125 10.688 1.00 97.56 90 ARG A O 1
ATOM 694 N N . PHE A 1 91 ? -3.081 1.336 11.942 1.00 97.56 91 PHE A N 1
ATOM 695 C CA . PHE A 1 91 ? -2.046 0.489 11.355 1.00 97.56 91 PHE A CA 1
ATOM 696 C C . PHE A 1 91 ? -2.332 0.201 9.885 1.00 97.56 91 PHE A C 1
ATOM 698 O O . PHE A 1 91 ? -1.430 0.367 9.066 1.00 97.56 91 PHE A O 1
ATOM 705 N N . GLU A 1 92 ? -3.568 -0.158 9.545 1.00 98.19 92 GLU A N 1
ATOM 706 C CA . GLU A 1 92 ? -3.991 -0.376 8.159 1.00 98.19 92 GLU A CA 1
ATOM 707 C C . GLU A 1 92 ? -3.772 0.876 7.304 1.00 98.19 92 GLU A C 1
ATOM 709 O O . GLU A 1 92 ? -3.140 0.797 6.254 1.00 98.19 92 GLU A O 1
ATOM 714 N N . GLU A 1 93 ? -4.179 2.053 7.786 1.00 98.19 93 GLU A N 1
ATOM 715 C CA . GLU A 1 93 ? -3.985 3.317 7.068 1.00 98.19 93 GLU A CA 1
ATOM 716 C C . GLU A 1 93 ? -2.498 3.631 6.824 1.00 98.19 93 GLU A C 1
ATOM 718 O O . GLU A 1 93 ? -2.101 4.042 5.729 1.00 98.19 93 GLU A O 1
ATOM 723 N N . VAL A 1 94 ? -1.648 3.446 7.838 1.00 98.25 94 VAL A N 1
ATOM 724 C CA . VAL A 1 94 ? -0.205 3.704 7.720 1.00 98.25 94 VAL A CA 1
ATOM 725 C C . VAL A 1 94 ? 0.457 2.715 6.766 1.00 98.25 94 VAL A C 1
ATOM 727 O O . VAL A 1 94 ? 1.339 3.112 6.000 1.00 98.25 94 VAL A O 1
ATOM 730 N N . LEU A 1 95 ? 0.068 1.442 6.821 1.00 98.06 95 LEU A N 1
ATOM 731 C CA . LEU A 1 95 ? 0.597 0.419 5.926 1.00 98.06 95 LEU A CA 1
ATOM 732 C C . LEU A 1 95 ? 0.167 0.681 4.486 1.00 98.06 95 LEU A C 1
ATOM 734 O O . LEU A 1 95 ? 1.032 0.674 3.614 1.00 98.06 95 LEU A O 1
ATOM 738 N N . GLN A 1 96 ? -1.102 1.021 4.256 1.00 97.75 96 GLN A N 1
ATOM 739 C CA . GLN A 1 96 ? -1.601 1.352 2.925 1.00 97.75 96 GLN A CA 1
ATOM 740 C C . GLN A 1 96 ? -0.837 2.538 2.329 1.00 97.75 96 GLN A C 1
ATOM 742 O O . GLN A 1 96 ? -0.246 2.420 1.264 1.00 97.75 96 GLN A O 1
ATOM 747 N N . LYS A 1 97 ? -0.687 3.637 3.081 1.00 98.00 97 LYS A N 1
ATOM 748 C CA . LYS A 1 97 ? 0.091 4.807 2.632 1.00 98.00 97 LYS A CA 1
ATOM 749 C C . LYS A 1 97 ? 1.553 4.492 2.320 1.00 98.00 97 LYS A C 1
ATOM 751 O O . LYS A 1 97 ? 2.184 5.198 1.534 1.00 98.00 97 LYS A O 1
ATOM 756 N N . LYS A 1 98 ? 2.155 3.519 3.009 1.00 98.00 98 LYS A N 1
ATOM 757 C CA . LYS A 1 98 ? 3.527 3.080 2.713 1.00 98.00 98 LYS A CA 1
ATOM 758 C C . LYS A 1 98 ? 3.570 2.233 1.449 1.00 98.00 98 LYS A C 1
ATOM 760 O O . LYS A 1 98 ? 4.521 2.383 0.691 1.00 98.00 98 LYS A O 1
ATOM 765 N N . LEU A 1 99 ? 2.572 1.379 1.253 1.00 98.25 99 LEU A N 1
ATOM 766 C CA . LEU A 1 99 ? 2.439 0.522 0.086 1.00 98.25 99 LEU A CA 1
ATOM 767 C C . LEU A 1 99 ? 2.268 1.366 -1.180 1.00 98.25 99 LEU A C 1
ATOM 769 O O . LEU A 1 99 ? 3.101 1.247 -2.072 1.00 98.25 99 LEU A O 1
ATOM 773 N N . ASP A 1 100 ? 1.349 2.334 -1.169 1.00 98.38 100 ASP A N 1
ATOM 774 C CA . ASP A 1 100 ? 1.132 3.264 -2.287 1.00 98.38 100 ASP A CA 1
ATOM 775 C C . ASP A 1 100 ? 2.438 4.006 -2.661 1.00 98.38 100 ASP A C 1
ATOM 777 O O . ASP A 1 100 ? 2.837 4.085 -3.819 1.00 98.38 100 ASP A O 1
ATOM 781 N N . LYS A 1 101 ? 3.197 4.480 -1.660 1.00 98.31 101 LYS A N 1
ATOM 782 C CA . LYS A 1 101 ? 4.503 5.136 -1.883 1.00 98.31 101 LYS A CA 1
ATOM 783 C C . LYS A 1 101 ? 5.569 4.210 -2.461 1.00 98.31 101 LYS A C 1
ATOM 785 O O . LYS A 1 101 ? 6.531 4.693 -3.061 1.00 98.31 101 LYS A O 1
ATOM 790 N N . PHE A 1 102 ? 5.505 2.916 -2.167 1.00 98.38 102 PHE A N 1
ATOM 791 C CA . PHE A 1 102 ? 6.436 1.953 -2.742 1.00 98.38 102 PHE A CA 1
ATOM 792 C C . PHE A 1 102 ? 6.042 1.597 -4.169 1.00 98.38 102 PHE A C 1
ATOM 794 O O . PHE A 1 102 ? 6.939 1.528 -5.004 1.00 98.38 102 PHE A O 1
ATOM 801 N N . GLU A 1 103 ? 4.749 1.466 -4.460 1.00 98.38 103 GLU A N 1
ATOM 802 C CA . GLU A 1 103 ? 4.238 1.289 -5.823 1.00 98.38 103 GLU A CA 1
ATOM 803 C C . GLU A 1 103 ? 4.674 2.451 -6.724 1.00 98.38 103 GLU A C 1
ATOM 805 O O . GLU A 1 103 ? 5.361 2.221 -7.714 1.00 98.38 103 GLU A O 1
ATOM 810 N N . GLU A 1 104 ? 4.464 3.703 -6.300 1.00 98.44 104 GLU A N 1
ATOM 811 C CA . GLU A 1 104 ? 4.919 4.884 -7.054 1.00 98.44 104 GLU A CA 1
ATOM 812 C C . GLU A 1 104 ? 6.434 4.873 -7.337 1.00 98.44 104 GLU A C 1
ATOM 814 O O . GLU A 1 104 ? 6.901 5.280 -8.405 1.00 98.44 104 GLU A O 1
ATOM 819 N N . LYS A 1 105 ? 7.242 4.413 -6.372 1.00 98.44 105 LYS A N 1
ATOM 820 C CA . LYS A 1 105 ? 8.698 4.305 -6.548 1.00 98.44 105 LYS A CA 1
ATOM 821 C C . LYS A 1 105 ? 9.075 3.197 -7.519 1.00 98.44 105 LYS A C 1
ATOM 823 O O . LYS A 1 105 ? 10.040 3.375 -8.262 1.00 98.44 105 LYS A O 1
ATOM 828 N N . ILE A 1 106 ? 8.372 2.070 -7.474 1.00 98.56 106 ILE A N 1
ATOM 829 C CA . ILE A 1 106 ? 8.587 0.951 -8.389 1.00 98.56 106 ILE A CA 1
ATOM 830 C C . ILE A 1 106 ? 8.271 1.406 -9.811 1.00 98.56 106 ILE A C 1
ATOM 832 O O . ILE A 1 106 ? 9.139 1.270 -10.669 1.00 98.56 106 ILE A O 1
ATOM 836 N N . ASP A 1 107 ? 7.124 2.045 -10.029 1.00 98.56 107 ASP A N 1
ATOM 837 C CA . ASP A 1 107 ? 6.718 2.555 -11.343 1.00 98.56 107 ASP A CA 1
ATOM 838 C C . ASP A 1 107 ? 7.740 3.558 -11.897 1.00 98.56 107 ASP A C 1
ATOM 840 O O . ASP A 1 107 ? 8.161 3.488 -13.054 1.00 98.56 107 ASP A O 1
ATOM 844 N N . HIS A 1 108 ? 8.223 4.472 -11.050 1.00 98.50 108 HIS A N 1
ATOM 845 C CA . HIS A 1 108 ? 9.260 5.431 -11.439 1.00 98.50 108 HIS A CA 1
ATOM 846 C C . HIS A 1 108 ? 10.585 4.760 -11.815 1.00 98.50 108 HIS A C 1
ATOM 848 O O . HIS A 1 108 ? 11.261 5.184 -12.755 1.00 98.50 108 HIS A O 1
ATOM 854 N N . LEU A 1 109 ? 10.993 3.730 -11.071 1.00 98.56 109 LEU A N 1
ATOM 855 C CA . LEU A 1 109 ? 12.216 2.985 -11.363 1.00 98.56 109 LEU A CA 1
ATOM 856 C C . LEU A 1 109 ? 12.075 2.140 -12.631 1.00 98.56 109 LEU A C 1
ATOM 858 O O . LEU A 1 109 ? 13.009 2.125 -13.428 1.00 98.56 109 LEU A O 1
ATOM 862 N N . GLN A 1 110 ? 10.921 1.511 -12.851 1.00 98.12 110 GLN A N 1
ATOM 863 C CA . GLN A 1 110 ? 10.615 0.791 -14.087 1.00 98.12 110 GLN A CA 1
ATOM 864 C C . GLN A 1 110 ? 10.695 1.729 -15.292 1.00 98.12 110 GLN A C 1
ATOM 866 O O . GLN A 1 110 ? 11.448 1.459 -16.221 1.00 98.12 110 GLN A O 1
ATOM 871 N N . GLY A 1 111 ? 10.072 2.909 -15.221 1.00 98.50 111 GLY A N 1
ATOM 872 C CA . GLY A 1 111 ? 10.155 3.888 -16.307 1.00 98.50 111 GLY A CA 1
ATOM 873 C C . GLY A 1 111 ? 11.575 4.406 -16.578 1.00 98.50 111 GLY A C 1
ATOM 874 O O . GLY A 1 111 ? 11.897 4.778 -17.706 1.00 98.50 111 GLY A O 1
ATOM 875 N N . LYS A 1 112 ? 12.459 4.438 -15.571 1.00 98.56 112 LYS A N 1
ATOM 876 C CA . LYS A 1 112 ? 13.890 4.722 -15.785 1.00 98.56 112 LYS A CA 1
ATOM 877 C C . LYS A 1 112 ? 14.615 3.556 -16.446 1.00 98.56 112 LYS A C 1
ATOM 879 O O . LYS A 1 112 ? 15.462 3.799 -17.301 1.00 98.56 112 LYS A O 1
ATOM 884 N N . MET A 1 113 ? 14.303 2.331 -16.039 1.00 98.44 113 MET A N 1
ATOM 885 C CA . MET A 1 113 ? 14.881 1.116 -16.605 1.00 98.44 113 MET A CA 1
ATOM 886 C C . MET A 1 113 ? 14.533 0.997 -18.092 1.00 98.44 113 MET A C 1
ATOM 888 O O . MET A 1 113 ? 15.441 0.844 -18.897 1.00 98.44 113 MET A O 1
ATOM 892 N N . ASP A 1 114 ? 13.276 1.241 -18.469 1.00 98.50 114 ASP A N 1
ATOM 893 C CA . ASP A 1 114 ? 12.831 1.216 -19.871 1.00 98.50 114 ASP A CA 1
ATOM 894 C C . ASP A 1 114 ? 13.592 2.223 -20.752 1.00 98.50 114 ASP A C 1
ATOM 896 O O . ASP A 1 114 ? 13.944 1.943 -21.902 1.00 98.50 114 ASP A O 1
ATOM 900 N N . ARG A 1 115 ? 13.879 3.417 -20.214 1.00 98.44 115 ARG A N 1
ATOM 901 C CA . ARG A 1 115 ? 14.683 4.431 -20.918 1.00 98.44 115 ARG A CA 1
ATOM 902 C C . ARG A 1 115 ? 16.119 3.968 -21.108 1.00 98.44 115 ARG A C 1
ATOM 904 O O . ARG A 1 115 ? 16.638 4.070 -22.213 1.00 98.44 115 ARG A O 1
ATOM 911 N N . LEU A 1 116 ? 16.737 3.437 -20.054 1.00 98.50 116 LEU A N 1
ATOM 912 C CA . LEU A 1 116 ? 18.096 2.907 -20.132 1.00 98.50 116 LEU A CA 1
ATOM 913 C C . LEU A 1 116 ? 18.186 1.737 -21.115 1.00 98.50 116 LEU A C 1
ATOM 915 O O . LEU A 1 116 ? 19.125 1.690 -21.902 1.00 98.50 116 LEU A O 1
ATOM 919 N N . ASP A 1 117 ? 17.203 0.839 -21.127 1.00 98.31 117 ASP A N 1
ATOM 920 C CA . ASP A 1 117 ? 17.144 -0.262 -22.090 1.00 98.31 117 ASP A CA 1
ATOM 921 C C . ASP A 1 117 ? 17.046 0.258 -23.527 1.00 98.31 117 ASP A C 1
ATOM 923 O O . ASP A 1 117 ? 17.733 -0.241 -24.421 1.00 98.31 117 ASP A O 1
ATOM 927 N N . THR A 1 118 ? 16.250 1.305 -23.752 1.00 98.50 118 THR A N 1
ATOM 928 C CA . THR A 1 118 ? 16.149 1.963 -25.062 1.00 98.50 118 THR A CA 1
ATOM 929 C C . THR A 1 118 ? 17.484 2.585 -25.483 1.00 98.50 118 THR A C 1
ATOM 931 O O . THR A 1 118 ? 17.932 2.376 -26.613 1.00 98.50 118 THR A O 1
ATOM 934 N N . ASP A 1 119 ? 18.159 3.293 -24.575 1.00 98.44 119 ASP A N 1
ATOM 935 C CA . ASP A 1 119 ? 19.465 3.911 -24.833 1.00 98.44 119 ASP A CA 1
ATOM 936 C C . ASP A 1 119 ? 20.542 2.854 -25.130 1.00 98.44 119 ASP A C 1
ATOM 938 O O . ASP A 1 119 ? 21.332 3.009 -26.064 1.00 98.44 119 ASP A O 1
ATOM 942 N N . ILE A 1 120 ? 20.549 1.742 -24.387 1.00 98.38 120 ILE A N 1
ATOM 943 C CA . ILE A 1 120 ? 21.453 0.606 -24.619 1.00 98.38 120 ILE A CA 1
ATOM 944 C C . ILE A 1 120 ? 21.200 -0.007 -25.998 1.00 98.38 120 ILE A C 1
ATOM 946 O O . ILE A 1 120 ? 22.152 -0.290 -26.731 1.00 98.38 120 ILE A O 1
ATOM 950 N N . GLN A 1 121 ? 19.936 -0.200 -26.382 1.00 98.25 121 GLN A N 1
ATOM 951 C CA . GLN A 1 121 ? 19.598 -0.713 -27.709 1.00 98.25 121 GLN A CA 1
ATOM 952 C C . GLN A 1 121 ? 20.075 0.229 -28.816 1.00 98.25 121 GLN A C 1
ATOM 954 O O . GLN A 1 121 ? 20.658 -0.242 -29.796 1.00 98.25 121 GLN A O 1
ATOM 959 N N . TYR A 1 122 ? 19.865 1.536 -28.653 1.00 98.38 122 TYR A N 1
ATOM 960 C CA . TYR A 1 122 ? 20.322 2.551 -29.599 1.00 98.38 122 TYR A CA 1
ATOM 961 C C . TYR A 1 122 ? 21.848 2.539 -29.746 1.00 98.38 122 TYR A C 1
ATOM 963 O O . TYR A 1 122 ? 22.365 2.361 -30.850 1.00 98.38 122 TYR A O 1
ATOM 971 N N . LEU A 1 123 ? 22.580 2.626 -28.634 1.00 98.38 123 LEU A N 1
ATOM 972 C CA . LEU A 1 123 ? 24.045 2.586 -28.631 1.00 98.38 123 LEU A CA 1
ATOM 973 C C . LEU A 1 123 ? 24.583 1.277 -29.218 1.00 98.38 123 LEU A C 1
ATOM 975 O O . LEU A 1 123 ? 25.557 1.289 -29.967 1.00 98.38 123 LEU A O 1
ATOM 979 N N . GLY A 1 124 ? 23.931 0.149 -28.936 1.00 97.81 124 GLY A N 1
ATOM 980 C CA . GLY A 1 124 ? 24.288 -1.141 -29.519 1.00 97.81 124 GLY A CA 1
ATOM 981 C C . GLY A 1 124 ? 24.097 -1.193 -31.039 1.00 97.81 124 GLY A C 1
ATOM 982 O O . GLY A 1 124 ? 24.867 -1.863 -31.728 1.00 97.81 124 GLY A O 1
ATOM 983 N N . GLN A 1 125 ? 23.098 -0.492 -31.585 1.00 97.62 125 GLN A N 1
ATOM 984 C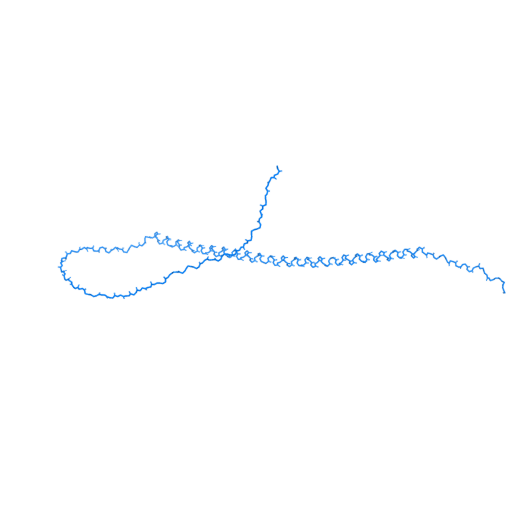 CA . GLN A 1 125 ? 22.928 -0.354 -33.036 1.00 97.62 125 GLN A CA 1
ATOM 985 C C . GLN A 1 125 ? 24.008 0.537 -33.651 1.00 97.62 125 GLN A C 1
ATOM 987 O O . GLN A 1 125 ? 24.605 0.143 -34.651 1.00 97.62 125 GLN A O 1
ATOM 992 N N . GLU A 1 126 ? 24.294 1.688 -33.044 1.00 97.81 126 GLU A N 1
ATOM 993 C CA . GLU A 1 126 ? 25.357 2.590 -33.503 1.00 97.81 126 GLU A CA 1
ATOM 994 C C . GLU A 1 126 ? 26.727 1.906 -33.483 1.00 97.81 126 GLU A C 1
ATOM 996 O O . GLU A 1 126 ? 27.478 1.977 -34.454 1.00 97.81 126 GLU A O 1
ATOM 1001 N N . TYR A 1 127 ? 27.022 1.151 -32.424 1.00 97.00 127 TYR A N 1
ATOM 1002 C CA . TYR A 1 127 ? 28.245 0.362 -32.341 1.00 97.00 127 TYR A CA 1
ATOM 1003 C C . TYR A 1 127 ? 28.337 -0.674 -33.469 1.00 97.00 127 TYR A C 1
ATOM 1005 O O . TYR A 1 127 ? 29.375 -0.775 -34.118 1.00 97.00 127 TYR A O 1
ATOM 1013 N N . ARG A 1 128 ? 27.249 -1.405 -33.759 1.00 96.25 128 ARG A N 1
ATOM 1014 C CA . ARG A 1 128 ? 27.220 -2.355 -34.885 1.00 96.25 128 ARG A CA 1
ATOM 1015 C C . ARG A 1 128 ? 27.501 -1.669 -36.223 1.00 96.25 128 ARG A C 1
ATOM 1017 O O . ARG A 1 128 ? 28.321 -2.177 -36.978 1.00 96.25 128 ARG A O 1
ATOM 1024 N N . ARG A 1 129 ? 26.886 -0.510 -36.483 1.00 95.06 129 ARG A N 1
ATOM 1025 C CA . ARG A 1 129 ? 27.134 0.283 -37.702 1.00 95.06 129 ARG A CA 1
ATOM 1026 C C . ARG A 1 129 ? 28.596 0.705 -37.818 1.00 95.06 129 ARG A C 1
ATOM 1028 O O . ARG A 1 129 ? 29.182 0.598 -38.888 1.00 95.06 129 ARG A O 1
ATOM 1035 N N . LEU A 1 130 ? 29.192 1.176 -36.723 1.00 94.75 130 LEU A N 1
ATOM 1036 C CA . LEU A 1 130 ? 30.596 1.590 -36.697 1.00 94.75 130 LEU A CA 1
ATOM 1037 C C . LEU A 1 130 ? 31.550 0.422 -36.957 1.00 94.75 130 LEU A C 1
ATOM 1039 O O . LEU A 1 130 ? 32.484 0.574 -37.739 1.00 94.75 130 LEU A O 1
ATOM 1043 N N . VAL A 1 131 ? 31.310 -0.732 -36.330 1.00 93.62 131 VAL A N 1
ATOM 1044 C CA . VAL A 1 131 ? 32.120 -1.942 -36.542 1.00 93.62 131 VAL A CA 1
ATOM 1045 C C . VAL A 1 131 ? 32.021 -2.415 -37.987 1.00 93.62 131 VAL A C 1
ATOM 1047 O O . VAL A 1 131 ? 33.044 -2.703 -38.602 1.00 93.62 131 VAL A O 1
ATOM 1050 N N . GLU A 1 132 ? 30.812 -2.452 -38.542 1.00 92.25 132 GLU A N 1
ATOM 1051 C CA . GLU A 1 132 ? 30.588 -2.831 -39.935 1.00 92.25 132 GLU A CA 1
ATOM 1052 C C . GLU A 1 132 ? 31.321 -1.873 -40.893 1.00 92.25 132 GLU A C 1
ATOM 1054 O O . GLU A 1 132 ? 32.101 -2.318 -41.7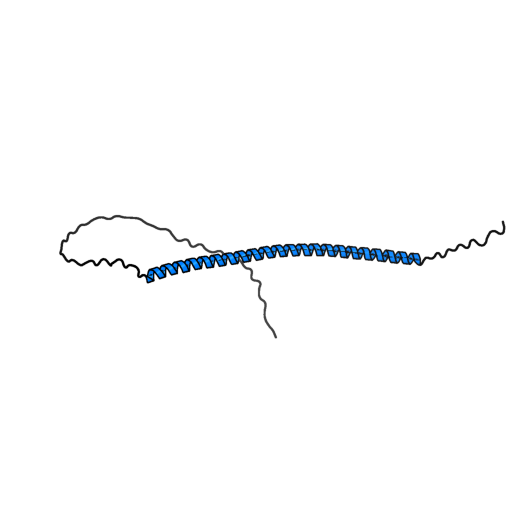33 1.00 92.25 132 GLU A O 1
ATOM 1059 N N . ASN A 1 133 ? 31.182 -0.557 -40.704 1.00 88.69 133 ASN A N 1
ATOM 1060 C CA . ASN A 1 133 ? 31.900 0.442 -41.501 1.00 88.69 133 ASN A CA 1
ATOM 1061 C C . ASN A 1 133 ? 33.429 0.304 -41.393 1.00 88.69 133 ASN A C 1
ATOM 1063 O O . ASN A 1 133 ? 34.128 0.437 -42.395 1.00 88.69 133 ASN A O 1
ATOM 1067 N N . ALA A 1 134 ? 33.963 0.032 -40.199 1.00 87.12 134 ALA A N 1
ATOM 1068 C CA . ALA A 1 134 ? 35.399 -0.167 -40.006 1.00 87.12 134 ALA A CA 1
ATOM 1069 C C . ALA A 1 134 ? 35.912 -1.415 -40.747 1.00 87.12 134 ALA A C 1
ATOM 1071 O O . ALA A 1 134 ? 36.946 -1.346 -41.409 1.00 87.12 134 ALA A O 1
ATOM 1072 N N . GLN A 1 135 ? 35.159 -2.520 -40.715 1.00 76.56 135 GLN A N 1
ATOM 1073 C CA . GLN A 1 135 ? 35.494 -3.745 -41.451 1.00 76.56 135 GLN A CA 1
ATOM 1074 C C . GLN A 1 135 ? 35.490 -3.531 -42.972 1.00 76.56 135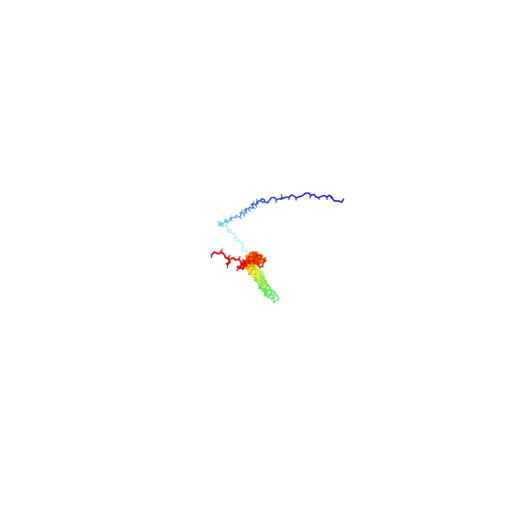 GLN A C 1
ATOM 1076 O O . GLN A 1 135 ? 36.370 -4.042 -43.665 1.00 76.56 135 GLN A O 1
ATOM 1081 N N . TYR A 1 136 ? 34.558 -2.730 -43.503 1.00 66.31 136 TYR A N 1
ATOM 1082 C CA . TYR A 1 136 ? 34.558 -2.364 -44.925 1.00 66.31 136 TYR A CA 1
ATOM 1083 C C . TYR A 1 136 ? 35.792 -1.546 -45.341 1.00 66.31 136 TYR A C 1
ATOM 1085 O O . TYR A 1 136 ? 36.233 -1.656 -46.484 1.00 66.31 136 TYR A O 1
ATOM 1093 N N . HIS A 1 137 ? 36.373 -0.751 -44.439 1.00 58.34 137 HIS A N 1
ATOM 1094 C CA . HIS A 1 137 ? 37.571 0.040 -44.731 1.00 58.34 137 HIS A CA 1
ATOM 1095 C C . HIS A 1 137 ? 38.887 -0.734 -44.548 1.00 58.34 137 HIS A C 1
ATOM 1097 O O . HIS A 1 137 ? 39.831 -0.459 -45.284 1.00 58.34 137 HIS A O 1
ATOM 1103 N N . GLU A 1 138 ? 38.957 -1.730 -43.657 1.00 59.44 138 GLU A N 1
ATOM 1104 C CA . GLU A 1 138 ? 40.112 -2.647 -43.573 1.00 59.44 138 GLU A CA 1
ATOM 1105 C C . GLU A 1 138 ? 40.209 -3.598 -44.781 1.00 59.44 138 GLU A C 1
ATOM 1107 O O . GLU A 1 138 ? 41.304 -4.014 -45.147 1.00 59.44 138 GLU A O 1
ATOM 1112 N N . GLY A 1 139 ? 39.090 -3.905 -45.449 1.00 56.53 139 GLY A N 1
ATOM 1113 C CA . GLY A 1 139 ? 39.067 -4.703 -46.684 1.00 56.53 139 GLY A CA 1
ATOM 1114 C C . GLY A 1 139 ? 39.454 -3.942 -47.962 1.00 56.53 139 GLY A C 1
ATOM 1115 O O . GLY A 1 139 ? 39.540 -4.550 -49.028 1.00 56.53 139 GLY A O 1
ATOM 1116 N N . LEU A 1 140 ? 39.682 -2.628 -47.873 1.00 51.94 140 LEU A N 1
ATOM 1117 C CA . LEU A 1 140 ? 40.145 -1.773 -48.969 1.00 51.94 140 LEU A CA 1
ATOM 1118 C C . LEU A 1 140 ? 41.634 -1.440 -48.787 1.00 51.94 140 LEU A C 1
ATOM 1120 O O . LEU A 1 140 ? 42.027 -0.275 -48.721 1.00 51.94 140 LEU A O 1
ATOM 1124 N N . GLU A 1 141 ? 42.487 -2.467 -48.739 1.00 53.22 141 GLU A N 1
ATOM 1125 C CA . GLU A 1 141 ? 43.878 -2.289 -49.161 1.00 53.22 141 GLU A CA 1
ATOM 1126 C C . GLU A 1 141 ? 43.869 -1.763 -50.605 1.00 53.22 141 GLU A C 1
ATOM 1128 O O . GLU A 1 141 ? 43.315 -2.380 -51.515 1.00 53.22 141 GLU A O 1
ATOM 1133 N N . TYR A 1 142 ? 44.439 -0.574 -50.793 1.00 50.41 142 TYR A N 1
ATOM 1134 C CA . TYR A 1 142 ? 44.542 0.146 -52.059 1.00 50.41 142 TYR A CA 1
ATOM 1135 C C . TYR A 1 142 ? 44.974 -0.764 -53.232 1.00 50.41 142 TYR A C 1
ATOM 1137 O O . TYR A 1 142 ? 46.142 -1.156 -53.289 1.00 50.41 142 TYR A O 1
ATOM 1145 N N . PRO A 1 143 ? 44.135 -0.995 -54.263 1.00 54.66 143 PRO A N 1
ATOM 1146 C CA . PRO A 1 143 ? 44.610 -1.467 -55.556 1.00 54.66 143 PRO A CA 1
ATOM 1147 C C . PRO A 1 143 ? 45.115 -0.241 -56.325 1.00 54.66 143 PRO A C 1
ATOM 1149 O O . PRO A 1 143 ? 44.444 0.305 -57.197 1.00 54.66 143 PRO A O 1
ATOM 1152 N N . GLY A 1 144 ? 46.264 0.280 -55.908 1.00 53.72 144 GLY A N 1
ATOM 1153 C CA . GLY A 1 144 ? 46.757 1.568 -56.389 1.00 53.72 144 GLY A CA 1
ATOM 1154 C C . GLY A 1 144 ? 48.242 1.772 -56.157 1.00 53.72 144 GLY A C 1
ATOM 1155 O O . GLY A 1 144 ? 48.668 2.894 -55.901 1.00 53.72 144 GLY A O 1
ATOM 1156 N N . GLY A 1 145 ? 49.032 0.700 -56.237 1.00 54.22 145 GLY A N 1
ATOM 1157 C CA . GLY A 1 145 ? 50.455 0.825 -56.524 1.00 54.22 145 GLY A CA 1
ATOM 1158 C C . GLY A 1 145 ? 50.609 1.411 -57.924 1.00 54.22 145 GLY A C 1
ATOM 1159 O O . GLY A 1 145 ? 50.574 0.685 -58.913 1.00 54.22 145 GLY A O 1
ATOM 1160 N N . ILE A 1 146 ? 50.710 2.736 -58.025 1.00 56.94 146 ILE A N 1
ATOM 1161 C CA . ILE A 1 146 ? 51.227 3.368 -59.235 1.00 56.94 146 ILE A CA 1
ATOM 1162 C C . ILE A 1 146 ? 52.722 3.057 -59.245 1.00 56.94 146 ILE A C 1
ATOM 1164 O O . ILE A 1 146 ? 53.511 3.696 -58.548 1.00 56.94 146 ILE A O 1
ATOM 1168 N N . ASP A 1 147 ? 53.103 2.040 -60.011 1.00 55.22 147 ASP A N 1
ATOM 1169 C CA . ASP A 1 147 ? 54.495 1.758 -60.329 1.00 55.22 147 ASP A CA 1
ATOM 1170 C C . ASP A 1 147 ? 55.058 2.919 -61.164 1.00 55.22 147 ASP A C 1
ATOM 1172 O O . ASP A 1 147 ? 54.956 2.947 -62.389 1.00 55.22 147 ASP A O 1
ATOM 1176 N N . TYR A 1 148 ? 55.703 3.889 -60.511 1.00 54.38 148 TYR A N 1
ATOM 1177 C CA . TYR A 1 148 ? 56.500 4.938 -61.165 1.00 54.38 148 TYR A CA 1
ATOM 1178 C C . TYR A 1 148 ? 57.839 4.393 -61.693 1.00 54.38 148 TYR A C 1
ATOM 1180 O O . TYR A 1 148 ? 58.902 4.978 -61.480 1.00 54.38 148 TYR A O 1
ATOM 1188 N N . ARG A 1 149 ? 57.821 3.244 -62.375 1.00 54.38 149 ARG A N 1
ATOM 1189 C CA . ARG A 1 149 ? 59.022 2.613 -62.929 1.00 54.38 149 ARG A CA 1
ATOM 1190 C C . ARG A 1 149 ? 58.882 2.378 -64.426 1.00 54.38 149 ARG A C 1
ATOM 1192 O O . ARG A 1 149 ? 58.890 1.247 -64.891 1.00 54.38 149 ARG A O 1
ATOM 1199 N N . GLY A 1 150 ? 58.816 3.466 -65.183 1.00 53.91 150 GLY A N 1
ATOM 1200 C CA . GLY A 1 150 ? 59.042 3.406 -66.623 1.00 53.91 150 GLY A CA 1
ATOM 1201 C C . GLY A 1 150 ? 58.325 4.493 -67.395 1.00 53.91 150 GLY A C 1
ATOM 1202 O O . GLY A 1 150 ? 57.251 4.233 -67.899 1.00 53.91 150 GLY A O 1
ATOM 1203 N N . THR A 1 151 ? 58.946 5.669 -67.498 1.00 59.03 151 THR A N 1
ATOM 1204 C CA . THR A 1 151 ? 59.002 6.514 -68.709 1.00 59.03 151 THR A CA 1
ATOM 1205 C C . THR A 1 151 ? 59.871 7.731 -68.383 1.00 59.03 151 THR A C 1
ATOM 1207 O O . THR A 1 151 ? 59.376 8.834 -68.177 1.00 59.03 151 THR A O 1
ATOM 1210 N N . LEU A 1 152 ? 61.182 7.524 -68.270 1.00 54.03 152 LEU A N 1
ATOM 1211 C CA . LEU A 1 152 ? 62.156 8.606 -68.435 1.00 54.03 152 LEU A CA 1
ATOM 1212 C C . LEU A 1 152 ? 63.302 8.080 -69.312 1.00 54.03 152 LEU A C 1
ATOM 1214 O O . LEU A 1 152 ? 64.460 8.029 -68.916 1.00 54.03 152 LEU A O 1
ATOM 1218 N N . SER A 1 153 ? 62.933 7.588 -70.491 1.00 53.50 153 SER A N 1
ATOM 1219 C CA . SER A 1 153 ? 63.836 7.493 -71.630 1.00 53.50 153 SER A CA 1
ATOM 1220 C C . SER A 1 153 ? 63.064 8.051 -72.810 1.00 53.50 153 SER A C 1
ATOM 1222 O O . SER A 1 153 ? 61.941 7.616 -73.058 1.00 53.50 153 SER A O 1
ATOM 1224 N N . ASP A 1 154 ? 63.695 9.008 -73.474 1.00 51.50 154 ASP A N 1
ATOM 1225 C CA . ASP A 1 154 ? 63.337 9.569 -74.775 1.00 51.50 154 ASP A CA 1
ATOM 1226 C C . ASP A 1 154 ? 62.410 10.787 -74.715 1.00 51.50 154 ASP A C 1
ATOM 1228 O O . ASP A 1 154 ? 61.258 10.732 -75.133 1.00 51.50 154 ASP A O 1
ATOM 1232 N N . TYR A 1 155 ? 62.964 11.904 -74.232 1.00 48.31 155 TYR A N 1
ATOM 1233 C CA . TYR A 1 155 ? 62.862 13.214 -74.889 1.00 48.31 155 TYR A CA 1
ATOM 1234 C C . TYR A 1 155 ? 64.126 14.035 -74.626 1.00 48.31 155 TYR A C 1
ATOM 1236 O O . TYR A 1 155 ? 64.597 14.031 -73.465 1.00 48.31 155 TYR A O 1
#

pLDDT: mean 73.56, std 23.55, range [39.19, 98.56]